Protein AF-A0A316ARF4-F1 (afdb_monomer_lite)

Radius of gyration: 16.45 Å; chains: 1; bounding box: 42×34×46 Å

Secondary structure (DSSP, 8-state):
-HHHHHHHHHHHHHHHHHHHHHHHHHTTT-HHHHHHHHHHHIIIIIIHHHHHH-HHHHHHHHHHHHHHHHHHHHHHHHHHHHT---SGGGGGGHHHHHHHHHHHHHHHHHTT-S-PPPPPS-HHHHHHHHHHHHHHHHHHHHHHGGGG-GGGG--

pLDDT: mean 81.3, std 13.01, range [42.94, 96.62]

Foldseek 3Di:
DVLLVLLLVLLVLLVVCLCPVCPVPNCVVDVLSVLLNVLSCLSLQPLNLCCLPPVLRSLVSLLSSLVSNQVVLVVLVVVVVVVVDPDPSVVSNVSNVSSVVSNVQSVCVNVVNDDDDDRDPDPVSSVCRSVVSVVVVVVCCVVCVVSVPCVVVDD

Sequence (155 aa):
MRIYIVYIFTATLSSWVIAFYLGISAGFASYLPVLALLGTIILFVFAAPMLMYYRRSGLIIGLIGSLSILPYSLMLLKGILEDGVLNWGILLALPTLLTIISICLTGMALLGKATMAIIPSNPIAKLVLAGSPIGLFVLYILIYGRYWDWGMFKI

Structure (mmCIF, N/CA/C/O backbone):
data_AF-A0A316ARF4-F1
#
_entry.id   AF-A0A316ARF4-F1
#
loop_
_atom_site.group_P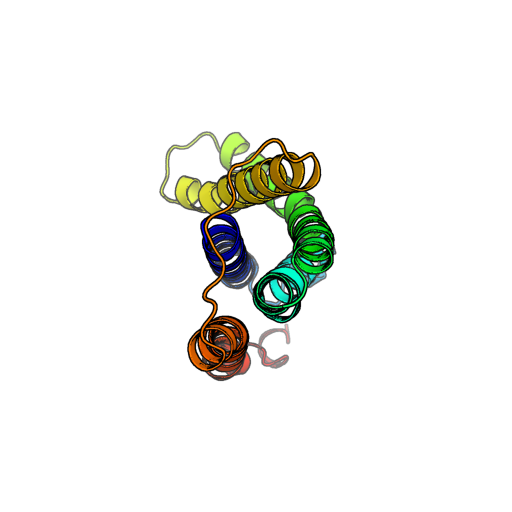DB
_atom_site.id
_atom_site.type_symbol
_atom_site.label_atom_id
_atom_site.label_alt_id
_atom_site.label_comp_id
_atom_site.label_asym_id
_atom_site.label_entity_id
_atom_site.label_seq_id
_atom_site.pdbx_PDB_ins_code
_atom_site.Cartn_x
_atom_site.Cartn_y
_atom_site.Cartn_z
_atom_site.occupancy
_atom_site.B_iso_or_equiv
_atom_site.auth_seq_id
_atom_site.auth_comp_id
_atom_site.auth_asym_id
_atom_site.auth_atom_id
_atom_site.pdbx_PDB_model_num
ATOM 1 N N . MET A 1 1 ? -9.886 7.284 9.162 1.00 74.12 1 MET A N 1
ATOM 2 C CA . MET A 1 1 ? -10.127 7.629 7.739 1.00 74.12 1 MET A CA 1
ATOM 3 C C . MET A 1 1 ? -8.885 8.014 6.949 1.00 74.12 1 MET A C 1
ATOM 5 O O . MET A 1 1 ? -8.622 7.334 5.973 1.00 74.12 1 MET A O 1
ATOM 9 N N . ARG A 1 2 ? -8.085 9.019 7.344 1.00 83.75 2 ARG A N 1
ATOM 10 C CA . ARG A 1 2 ? -6.903 9.440 6.552 1.00 83.75 2 ARG A CA 1
ATOM 11 C C . ARG A 1 2 ? -5.937 8.290 6.207 1.00 83.75 2 ARG A C 1
ATOM 13 O O . ARG A 1 2 ? -5.636 8.096 5.042 1.00 83.75 2 ARG A O 1
ATOM 20 N N . ILE A 1 3 ? -5.541 7.481 7.195 1.00 87.94 3 ILE A N 1
ATOM 21 C CA . ILE A 1 3 ? -4.626 6.336 6.991 1.00 87.94 3 ILE A CA 1
ATOM 22 C C . ILE A 1 3 ? -5.241 5.263 6.083 1.00 87.94 3 ILE A C 1
ATOM 24 O O . ILE A 1 3 ? -4.558 4.742 5.215 1.00 87.94 3 ILE A O 1
ATOM 28 N N . TYR A 1 4 ? -6.538 4.982 6.238 1.00 88.56 4 TYR A N 1
ATOM 29 C CA . TYR A 1 4 ? -7.254 4.043 5.369 1.00 88.56 4 TYR A CA 1
ATOM 30 C C . TYR A 1 4 ? -7.189 4.486 3.903 1.00 88.56 4 TYR A C 1
ATOM 32 O O . TYR A 1 4 ? -6.812 3.701 3.044 1.00 88.56 4 TYR A O 1
ATOM 40 N N . ILE A 1 5 ? -7.490 5.760 3.629 1.00 89.12 5 ILE A N 1
ATOM 41 C CA . ILE A 1 5 ? -7.424 6.319 2.274 1.00 89.12 5 ILE A CA 1
ATOM 42 C C . ILE A 1 5 ? -5.997 6.206 1.737 1.00 89.12 5 ILE A C 1
ATOM 44 O O . ILE A 1 5 ? -5.803 5.723 0.629 1.00 89.12 5 ILE A O 1
ATOM 48 N N . VAL A 1 6 ? -4.997 6.576 2.541 1.00 91.69 6 VAL A N 1
ATOM 49 C CA . VAL A 1 6 ? -3.589 6.461 2.144 1.00 91.69 6 VAL A CA 1
ATOM 50 C C . VAL A 1 6 ? -3.227 5.013 1.804 1.00 91.69 6 VAL A C 1
ATOM 52 O O . VAL A 1 6 ? -2.627 4.799 0.764 1.00 91.69 6 VAL A O 1
ATOM 55 N N . TYR A 1 7 ? -3.655 4.012 2.581 1.00 91.81 7 TYR A N 1
ATOM 56 C CA . TYR A 1 7 ? -3.396 2.601 2.254 1.00 91.81 7 TYR A CA 1
ATOM 57 C C . TYR A 1 7 ? -3.991 2.195 0.910 1.00 91.81 7 TYR A C 1
ATOM 59 O O . TYR A 1 7 ? -3.303 1.562 0.113 1.00 91.81 7 TYR A O 1
ATOM 67 N N . ILE A 1 8 ? -5.236 2.589 0.640 1.00 90.94 8 ILE A N 1
ATOM 68 C CA . ILE A 1 8 ? -5.908 2.293 -0.628 1.00 90.94 8 ILE A CA 1
ATOM 69 C C . ILE A 1 8 ? -5.191 2.966 -1.799 1.00 90.94 8 ILE A C 1
ATOM 71 O O . ILE A 1 8 ? -4.890 2.303 -2.789 1.00 90.94 8 ILE A O 1
ATOM 75 N N . PHE A 1 9 ? -4.860 4.252 -1.684 1.00 91.81 9 PHE A N 1
ATOM 76 C CA . PHE A 1 9 ? -4.161 4.987 -2.740 1.00 91.81 9 PHE A CA 1
ATOM 77 C C . PHE A 1 9 ? -2.746 4.455 -2.983 1.00 91.81 9 PHE A C 1
ATOM 79 O O . PHE A 1 9 ? -2.382 4.230 -4.136 1.00 91.81 9 PHE A O 1
ATOM 86 N N . THR A 1 10 ? -1.974 4.195 -1.924 1.00 92.50 10 THR A N 1
ATOM 87 C CA . THR A 1 10 ? -0.641 3.588 -2.026 1.00 92.50 10 THR A CA 1
ATOM 88 C C . THR A 1 10 ? -0.729 2.226 -2.705 1.00 92.50 10 THR A C 1
ATOM 90 O O . THR A 1 10 ? -0.026 1.991 -3.680 1.00 92.50 10 THR A O 1
ATOM 93 N N . ALA A 1 11 ? -1.635 1.346 -2.268 1.00 90.81 11 ALA A N 1
ATOM 94 C CA . ALA A 1 11 ? -1.777 0.019 -2.862 1.00 90.81 11 ALA A CA 1
ATOM 95 C C . ALA A 1 11 ? -2.216 0.079 -4.337 1.00 90.81 11 ALA A C 1
ATOM 97 O O . ALA A 1 11 ? -1.666 -0.644 -5.168 1.00 90.81 11 ALA A O 1
ATOM 98 N N . THR A 1 12 ? -3.149 0.972 -4.684 1.00 89.69 12 THR A N 1
ATOM 99 C CA . THR A 1 12 ? -3.639 1.154 -6.065 1.00 89.69 12 THR A CA 1
ATOM 100 C C . THR A 1 12 ? -2.527 1.650 -6.982 1.00 89.69 12 THR A C 1
ATOM 102 O O . THR A 1 12 ? -2.284 1.071 -8.034 1.00 89.69 12 THR A O 1
ATOM 105 N N . LEU A 1 13 ? -1.820 2.708 -6.588 1.00 89.06 13 LEU A N 1
ATOM 106 C CA . LEU A 1 13 ? -0.808 3.320 -7.445 1.00 89.06 13 LEU A CA 1
ATOM 107 C C . LEU A 1 13 ? 0.456 2.470 -7.535 1.00 89.06 13 LEU A C 1
ATOM 109 O O . LEU A 1 13 ? 1.010 2.331 -8.621 1.00 89.06 13 LEU A O 1
ATOM 113 N N . SER A 1 14 ? 0.880 1.841 -6.437 1.00 88.94 14 SER A N 1
ATOM 114 C CA . SER A 1 14 ? 1.992 0.892 -6.474 1.00 88.94 14 SER A CA 1
ATOM 115 C C . SER A 1 14 ? 1.654 -0.333 -7.323 1.00 88.94 14 SER A C 1
ATOM 117 O O . SER A 1 14 ? 2.485 -0.738 -8.127 1.00 88.94 14 SER A O 1
ATOM 119 N N . SER A 1 15 ? 0.446 -0.901 -7.215 1.00 86.31 15 SER A N 1
ATOM 120 C CA . SER A 1 15 ? 0.048 -2.033 -8.071 1.00 86.31 15 SER A CA 1
ATOM 121 C C . SER A 1 15 ? -0.042 -1.634 -9.543 1.00 86.31 15 SER A C 1
ATOM 123 O O . SER A 1 15 ? 0.464 -2.365 -10.390 1.00 86.31 15 SER A O 1
ATOM 125 N N . TRP A 1 16 ? -0.588 -0.453 -9.846 1.00 84.06 16 TRP A N 1
ATOM 126 C CA . TRP A 1 16 ? -0.624 0.095 -11.201 1.00 84.06 16 TRP A CA 1
ATOM 127 C C . TRP A 1 16 ? 0.785 0.270 -11.782 1.00 84.06 16 TRP A C 1
ATOM 129 O O . TRP A 1 16 ? 1.055 -0.235 -12.868 1.00 84.06 16 TRP A O 1
ATOM 139 N N . VAL A 1 17 ? 1.712 0.897 -11.047 1.00 82.62 17 VAL A N 1
ATOM 140 C CA . VAL A 1 17 ? 3.097 1.082 -11.516 1.00 82.62 17 VAL A CA 1
ATOM 141 C C . VAL A 1 17 ? 3.820 -0.250 -11.694 1.00 82.62 17 VAL A C 1
ATOM 143 O O . VAL A 1 17 ? 4.495 -0.430 -12.701 1.00 82.62 17 VAL A O 1
ATOM 146 N N . ILE A 1 18 ? 3.670 -1.203 -10.770 1.00 80.38 18 ILE A N 1
ATOM 147 C CA . ILE A 1 18 ? 4.290 -2.531 -10.908 1.00 80.38 18 ILE A CA 1
ATOM 148 C C . ILE A 1 18 ? 3.755 -3.248 -12.156 1.00 80.38 18 ILE A C 1
ATOM 150 O O . ILE A 1 18 ? 4.535 -3.821 -12.911 1.00 80.38 18 ILE A O 1
ATOM 154 N N . ALA A 1 19 ? 2.445 -3.180 -12.405 1.00 74.56 19 ALA A N 1
ATOM 155 C CA . ALA A 1 19 ? 1.816 -3.832 -13.549 1.00 74.56 19 ALA A CA 1
ATOM 156 C C . ALA A 1 19 ? 2.207 -3.198 -14.895 1.00 74.56 19 ALA A C 1
ATOM 158 O O . ALA A 1 19 ? 2.468 -3.921 -15.855 1.00 74.56 19 ALA A O 1
ATOM 159 N N . PHE A 1 20 ? 2.258 -1.863 -14.969 1.00 68.62 20 PHE A N 1
ATOM 160 C CA . PHE A 1 20 ? 2.570 -1.134 -16.202 1.00 68.62 20 PHE A CA 1
ATOM 161 C C . PHE A 1 20 ? 4.067 -1.091 -16.522 1.00 68.62 20 PHE A C 1
ATOM 163 O O . PHE A 1 20 ? 4.432 -1.223 -17.685 1.00 68.62 20 PHE A O 1
ATOM 170 N N . TYR A 1 21 ? 4.932 -0.886 -15.524 1.00 63.81 21 TYR A N 1
ATOM 171 C CA . TYR A 1 21 ? 6.348 -0.595 -15.773 1.00 63.81 21 TYR A CA 1
ATOM 172 C C . TYR A 1 21 ? 7.179 -1.837 -16.097 1.00 63.81 21 TYR A C 1
ATOM 174 O O . TYR A 1 21 ? 8.170 -1.750 -16.813 1.00 63.81 21 TYR A O 1
ATOM 182 N N . LEU A 1 22 ? 6.798 -3.001 -15.573 1.00 58.03 22 LEU A N 1
ATOM 183 C CA . LEU A 1 22 ? 7.601 -4.214 -15.727 1.00 58.03 22 LEU A CA 1
ATOM 184 C C . LEU A 1 22 ? 7.041 -5.170 -16.782 1.00 58.03 22 LEU A C 1
ATOM 186 O O . LEU A 1 22 ? 7.730 -6.103 -17.202 1.00 58.03 22 LEU A O 1
ATOM 190 N N . GLY A 1 23 ? 5.765 -5.022 -17.151 1.00 53.16 23 GLY A N 1
ATOM 191 C CA . GLY A 1 23 ? 4.995 -6.192 -17.550 1.00 53.16 23 GLY A CA 1
ATOM 192 C C . GLY A 1 23 ? 5.123 -7.295 -16.486 1.00 53.16 23 GLY A C 1
ATOM 193 O O . GLY A 1 23 ? 5.883 -7.226 -15.520 1.00 53.16 23 GLY A O 1
ATOM 194 N N . ILE A 1 24 ? 4.391 -8.384 -16.623 1.00 50.31 24 ILE A N 1
ATOM 195 C CA . ILE A 1 24 ? 4.549 -9.484 -15.658 1.00 50.31 24 ILE A CA 1
ATOM 196 C C . ILE A 1 24 ? 5.915 -10.190 -15.834 1.00 50.31 24 ILE A C 1
ATOM 198 O O . ILE A 1 24 ? 6.355 -10.891 -14.929 1.00 50.31 24 ILE A O 1
ATOM 202 N N . SER A 1 25 ? 6.638 -9.937 -16.940 1.00 43.72 25 SER A N 1
ATOM 203 C CA . SER A 1 25 ? 7.904 -10.604 -17.282 1.00 43.72 25 SER A CA 1
ATOM 204 C C . SER A 1 25 ? 9.142 -10.034 -16.579 1.00 43.72 25 SER A C 1
ATOM 206 O O . SER A 1 25 ? 9.973 -10.815 -16.116 1.00 43.72 25 SER A O 1
ATOM 208 N N . ALA A 1 26 ? 9.282 -8.711 -16.413 1.00 44.28 26 ALA A N 1
ATOM 209 C CA . ALA A 1 26 ? 10.482 -8.146 -15.780 1.00 44.28 26 ALA A CA 1
ATOM 210 C C . ALA A 1 26 ? 10.485 -8.310 -14.246 1.00 44.28 26 ALA A C 1
ATOM 212 O O . ALA A 1 26 ? 11.539 -8.243 -13.611 1.00 44.28 26 ALA A O 1
ATOM 213 N N . GLY A 1 27 ? 9.326 -8.618 -13.651 1.00 46.94 27 GLY A N 1
ATOM 214 C CA . GLY A 1 27 ? 9.198 -9.014 -12.245 1.00 46.94 27 GLY A CA 1
ATOM 215 C C . GLY A 1 27 ? 9.869 -10.350 -11.896 1.00 46.94 27 GLY A C 1
ATOM 216 O O . GLY A 1 27 ? 10.080 -10.615 -10.719 1.00 46.94 27 GLY A O 1
ATOM 217 N N . PHE A 1 28 ? 10.251 -11.171 -12.881 1.00 48.97 28 PHE A N 1
ATOM 218 C CA . PHE A 1 28 ? 11.005 -12.412 -12.648 1.00 48.97 28 PHE A CA 1
ATOM 219 C C . PHE A 1 28 ? 12.530 -12.231 -12.721 1.00 48.97 28 PHE A C 1
ATOM 221 O O . PHE A 1 28 ? 13.264 -13.123 -12.303 1.00 48.97 28 PHE A O 1
ATOM 228 N N . ALA A 1 29 ? 13.023 -11.079 -13.194 1.00 55.25 29 ALA A N 1
ATOM 229 C CA . ALA A 1 29 ? 14.457 -10.768 -13.221 1.00 55.25 29 ALA A CA 1
ATOM 230 C C . ALA A 1 29 ? 14.974 -10.195 -11.884 1.00 55.25 29 ALA A C 1
ATOM 232 O O . ALA A 1 29 ? 16.173 -10.210 -11.615 1.00 55.25 29 ALA A O 1
ATOM 233 N N . SER A 1 30 ? 14.075 -9.694 -11.030 1.00 67.75 30 SER A N 1
ATOM 234 C CA . SER A 1 30 ? 14.385 -9.150 -9.706 1.00 67.75 30 SER A CA 1
ATOM 235 C C . SER A 1 30 ? 13.257 -9.477 -8.735 1.00 67.75 30 SER A C 1
ATOM 237 O O . SER A 1 30 ? 12.092 -9.346 -9.080 1.00 67.75 30 SER A O 1
ATOM 239 N N . TYR A 1 31 ? 13.576 -9.858 -7.497 1.00 79.00 31 TYR A N 1
ATOM 240 C CA . TYR A 1 31 ? 12.571 -10.186 -6.475 1.00 79.00 31 TYR A CA 1
ATOM 241 C C . TYR A 1 31 ? 11.850 -8.953 -5.898 1.00 79.00 31 TYR A C 1
ATOM 243 O O . TYR A 1 31 ? 10.832 -9.088 -5.218 1.00 79.00 31 TYR A O 1
ATOM 251 N N . LEU A 1 32 ? 12.362 -7.741 -6.148 1.00 83.69 32 LEU A N 1
ATOM 252 C CA . LEU A 1 32 ? 11.844 -6.506 -5.547 1.00 83.69 32 LEU A CA 1
ATOM 253 C C . LEU A 1 32 ? 10.406 -6.156 -5.972 1.00 83.69 32 LEU A C 1
ATOM 255 O O . LEU A 1 32 ? 9.610 -5.822 -5.094 1.00 83.69 32 LEU A O 1
ATOM 259 N N . PRO A 1 33 ? 10.015 -6.253 -7.255 1.00 82.00 33 PRO A N 1
ATOM 260 C CA . PRO A 1 33 ? 8.640 -5.989 -7.666 1.00 82.00 33 PRO A CA 1
ATOM 261 C C . PRO A 1 33 ? 7.654 -7.032 -7.139 1.00 82.00 33 PRO A C 1
ATOM 263 O O . PRO A 1 33 ? 6.528 -6.683 -6.795 1.00 82.00 33 PRO A O 1
ATOM 266 N N . VAL A 1 34 ? 8.081 -8.295 -7.019 1.00 82.38 34 VAL A N 1
ATOM 267 C CA . VAL A 1 34 ? 7.273 -9.367 -6.415 1.00 82.38 34 VAL A CA 1
ATOM 268 C C . VAL A 1 34 ? 7.005 -9.057 -4.944 1.00 82.38 34 VAL A C 1
ATOM 270 O O . VAL A 1 34 ? 5.860 -9.114 -4.499 1.00 82.38 34 VAL A O 1
ATOM 273 N N . LEU A 1 35 ? 8.038 -8.657 -4.196 1.00 87.62 35 LEU A N 1
ATOM 274 C CA . LEU A 1 35 ? 7.894 -8.239 -2.801 1.00 87.62 35 LEU A CA 1
ATOM 275 C C . LEU A 1 35 ? 6.971 -7.020 -2.662 1.00 87.62 35 LEU A C 1
ATOM 277 O O . LEU A 1 35 ? 6.117 -6.984 -1.776 1.00 87.62 35 LEU A O 1
ATOM 281 N N . ALA A 1 36 ? 7.099 -6.042 -3.559 1.00 89.44 36 ALA A N 1
ATOM 282 C CA . ALA A 1 36 ? 6.236 -4.870 -3.562 1.00 89.44 36 ALA A CA 1
ATOM 283 C C . ALA A 1 36 ? 4.780 -5.228 -3.892 1.00 89.44 36 ALA A C 1
ATOM 285 O O . ALA A 1 36 ? 3.868 -4.699 -3.260 1.00 89.44 36 ALA A O 1
ATOM 286 N N . LEU A 1 37 ? 4.546 -6.169 -4.809 1.00 87.81 37 LEU A N 1
ATOM 287 C CA . LEU A 1 37 ? 3.213 -6.672 -5.136 1.00 87.81 37 LEU A CA 1
ATOM 288 C C . LEU A 1 37 ? 2.591 -7.445 -3.964 1.00 87.81 37 LEU A C 1
ATOM 290 O O . LEU A 1 37 ? 1.418 -7.260 -3.653 1.00 87.81 37 LEU A O 1
ATOM 294 N N . LEU A 1 38 ? 3.378 -8.239 -3.235 1.00 89.62 38 LEU A N 1
ATOM 295 C CA . LEU A 1 38 ? 2.926 -8.818 -1.967 1.00 89.62 38 LEU A CA 1
ATOM 296 C C . LEU A 1 38 ? 2.566 -7.722 -0.956 1.00 89.62 38 LEU A C 1
ATOM 298 O O . LEU A 1 38 ? 1.529 -7.802 -0.301 1.00 89.62 38 LEU A O 1
ATOM 302 N N . GLY A 1 39 ? 3.369 -6.661 -0.871 1.00 92.25 39 GLY A N 1
ATOM 303 C CA . GLY A 1 39 ? 3.086 -5.503 -0.027 1.00 92.25 39 GLY A CA 1
ATOM 304 C C . GLY A 1 39 ? 1.771 -4.795 -0.374 1.00 92.25 39 GLY A C 1
ATOM 305 O O . GLY A 1 39 ? 1.009 -4.445 0.532 1.00 92.25 39 GLY A O 1
ATOM 306 N N . THR A 1 40 ? 1.448 -4.631 -1.662 1.00 91.81 40 THR A N 1
ATOM 307 C CA . THR A 1 40 ? 0.172 -4.028 -2.090 1.00 91.81 40 THR A CA 1
ATOM 308 C C . THR A 1 40 ? -1.018 -4.932 -1.783 1.00 91.81 40 THR A C 1
ATOM 310 O O . THR A 1 40 ? -2.043 -4.431 -1.317 1.00 91.81 40 THR A O 1
ATOM 313 N N . ILE A 1 41 ? -0.875 -6.254 -1.935 1.00 90.56 41 ILE A N 1
ATOM 314 C CA . ILE A 1 41 ? -1.888 -7.235 -1.511 1.00 90.56 41 ILE A CA 1
ATOM 315 C C . ILE A 1 41 ? -2.111 -7.152 0.002 1.00 90.56 41 ILE A C 1
ATOM 317 O O . ILE A 1 41 ? -3.256 -7.102 0.451 1.00 90.56 41 ILE A O 1
ATOM 321 N N . ILE A 1 42 ? -1.036 -7.076 0.796 1.00 93.81 42 ILE A N 1
ATOM 322 C CA . ILE A 1 42 ? -1.121 -6.921 2.254 1.00 93.81 42 ILE A CA 1
ATOM 323 C C . ILE A 1 42 ? -1.912 -5.663 2.621 1.00 93.81 42 ILE A C 1
ATOM 325 O O . ILE A 1 42 ? -2.797 -5.724 3.477 1.00 93.81 42 ILE A O 1
ATOM 329 N N . LEU A 1 43 ? -1.642 -4.536 1.956 1.00 92.31 43 LEU A N 1
ATOM 330 C CA . LEU A 1 43 ? -2.364 -3.288 2.194 1.00 92.31 43 LEU A CA 1
ATOM 331 C C . LEU A 1 43 ? -3.851 -3.379 1.827 1.00 92.31 43 LEU A C 1
ATOM 333 O O . LEU A 1 43 ? -4.697 -2.959 2.622 1.00 92.31 43 LEU A O 1
ATOM 337 N N . PHE A 1 44 ? -4.173 -3.933 0.655 1.00 87.69 44 PHE A N 1
ATOM 338 C CA . PHE A 1 44 ? -5.542 -3.992 0.143 1.00 87.69 44 PHE A CA 1
ATOM 339 C C . PHE A 1 44 ? -6.413 -5.029 0.849 1.00 87.69 44 PHE A C 1
ATOM 341 O O . PHE A 1 44 ? -7.524 -4.716 1.265 1.00 87.69 44 PHE A O 1
ATOM 348 N N . VAL A 1 45 ? -5.926 -6.261 0.968 1.00 89.25 45 VAL A N 1
ATOM 349 C CA . VAL A 1 45 ? -6.740 -7.407 1.395 1.00 89.25 45 VAL A CA 1
ATOM 350 C C . VAL A 1 45 ? -6.779 -7.530 2.914 1.00 89.25 45 VAL A C 1
ATOM 352 O O . VAL A 1 45 ? -7.793 -7.943 3.470 1.00 89.25 45 VAL A O 1
ATOM 355 N N . PHE A 1 46 ? -5.702 -7.143 3.601 1.00 92.00 46 PHE A N 1
ATOM 356 C CA . PHE A 1 46 ? -5.575 -7.373 5.039 1.00 92.00 46 PHE A CA 1
ATOM 357 C C . PHE A 1 46 ? -5.565 -6.072 5.839 1.00 92.00 46 PHE A C 1
ATOM 359 O O . PHE A 1 46 ? -6.420 -5.883 6.704 1.00 92.00 46 PHE A O 1
ATOM 366 N N . ALA A 1 47 ? -4.648 -5.145 5.554 1.00 92.38 47 ALA A N 1
ATOM 367 C CA . ALA A 1 47 ? -4.464 -3.955 6.381 1.00 92.38 47 ALA A CA 1
ATOM 368 C C . ALA A 1 47 ? -5.692 -3.036 6.366 1.00 92.38 47 ALA A C 1
ATOM 370 O O . ALA A 1 47 ? -6.188 -2.671 7.432 1.00 92.38 47 ALA A O 1
ATOM 371 N N . ALA A 1 48 ? -6.201 -2.673 5.182 1.00 90.38 48 ALA A N 1
ATOM 372 C CA . ALA A 1 48 ? -7.330 -1.753 5.059 1.00 90.38 48 ALA A CA 1
ATOM 373 C C . ALA A 1 48 ? -8.634 -2.305 5.681 1.00 90.38 48 ALA A C 1
ATOM 375 O O . ALA A 1 48 ? -9.248 -1.574 6.468 1.00 90.38 48 ALA A O 1
ATOM 376 N N . PRO A 1 49 ? -9.030 -3.575 5.449 1.00 88.44 49 PRO A N 1
ATOM 377 C CA . PRO A 1 49 ? -10.174 -4.177 6.134 1.00 88.44 49 PRO A CA 1
ATOM 378 C C . PRO A 1 49 ? -9.957 -4.300 7.643 1.00 88.44 49 PRO A C 1
ATOM 380 O O . PRO A 1 49 ? -10.818 -3.910 8.433 1.00 88.44 49 PRO A O 1
ATOM 383 N N . MET A 1 50 ? -8.783 -4.772 8.076 1.00 90.50 50 MET A N 1
ATOM 384 C CA . MET A 1 50 ? -8.503 -4.973 9.498 1.00 90.50 50 MET A CA 1
ATOM 385 C C . MET A 1 50 ? -8.443 -3.653 10.269 1.00 90.50 50 MET A C 1
ATOM 387 O O . MET A 1 50 ? -8.824 -3.619 11.437 1.00 90.50 50 MET A O 1
ATOM 391 N N . LEU A 1 51 ? -8.077 -2.542 9.622 1.00 90.31 51 LEU A N 1
ATOM 392 C CA . LEU A 1 51 ? -8.129 -1.204 10.215 1.00 90.31 51 LEU A CA 1
ATOM 393 C C . LEU A 1 51 ? -9.550 -0.806 10.673 1.00 90.31 51 LEU A C 1
ATOM 395 O O . LEU A 1 51 ? -9.676 -0.004 11.599 1.00 90.31 51 LEU A O 1
ATOM 399 N N . MET A 1 52 ? -10.610 -1.349 10.054 1.00 87.75 52 MET A N 1
ATOM 400 C CA . MET A 1 52 ? -12.012 -1.054 10.407 1.00 87.75 52 MET A CA 1
ATOM 401 C C . MET A 1 52 ? -12.485 -1.774 11.680 1.00 87.75 52 MET A C 1
ATOM 403 O O . MET A 1 52 ? -13.374 -1.274 12.380 1.00 87.75 52 MET A O 1
ATOM 407 N N . TYR A 1 53 ? -11.891 -2.930 11.991 1.00 86.44 53 TYR A N 1
ATOM 408 C CA . TYR A 1 53 ? -12.285 -3.784 13.119 1.00 86.44 53 TYR A CA 1
ATOM 409 C C . TYR A 1 53 ? -11.249 -3.766 14.249 1.00 86.44 53 TYR A C 1
ATOM 411 O O . TYR A 1 53 ? -11.588 -3.482 15.395 1.00 86.44 53 TYR A O 1
ATOM 419 N N . TYR A 1 54 ? -9.975 -3.992 13.921 1.00 89.19 54 TYR A N 1
ATOM 420 C CA . TYR A 1 54 ? -8.859 -4.114 14.858 1.00 89.19 54 TYR A CA 1
ATOM 421 C C . TYR A 1 54 ? -7.756 -3.109 14.522 1.00 89.19 54 TYR A C 1
ATOM 423 O O . TYR A 1 54 ? -6.752 -3.427 13.888 1.00 89.19 54 TYR A O 1
ATOM 431 N N . ARG A 1 55 ? -7.930 -1.871 14.995 1.00 85.88 55 ARG A N 1
ATOM 432 C CA . ARG A 1 55 ? -7.074 -0.720 14.659 1.00 85.88 55 ARG A CA 1
ATOM 433 C C . ARG A 1 55 ? -5.572 -0.985 14.803 1.00 85.88 55 ARG A C 1
ATOM 435 O O . ARG A 1 55 ? -4.827 -0.703 13.873 1.00 85.88 55 ARG A O 1
ATOM 442 N N . ARG A 1 56 ? -5.115 -1.491 15.956 1.00 89.75 56 ARG A N 1
ATO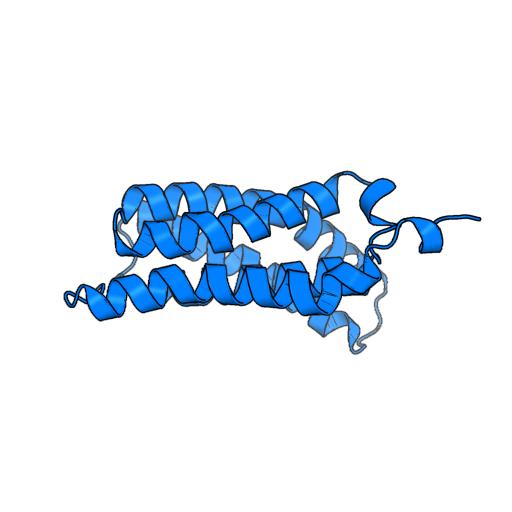M 443 C CA . ARG A 1 56 ? -3.676 -1.724 16.197 1.00 89.75 56 ARG A CA 1
ATOM 444 C C . ARG A 1 56 ? -3.116 -2.774 15.242 1.00 89.75 56 ARG A C 1
ATOM 446 O O . ARG A 1 56 ? -2.098 -2.523 14.610 1.00 89.75 56 ARG A O 1
ATOM 453 N N . SER A 1 57 ? -3.813 -3.895 15.089 1.00 91.75 57 SER A N 1
ATOM 454 C CA . SER A 1 57 ? -3.411 -4.964 14.175 1.00 91.75 57 SER A CA 1
ATOM 455 C C . SER A 1 57 ? -3.388 -4.484 12.724 1.00 91.75 57 SER A C 1
ATOM 457 O O . SER A 1 57 ? -2.406 -4.710 12.028 1.00 91.75 57 SER A O 1
ATOM 459 N N . GLY A 1 58 ? -4.406 -3.729 12.293 1.00 91.62 58 GLY A N 1
ATOM 460 C CA . GLY A 1 58 ? -4.457 -3.140 10.954 1.00 91.62 58 GLY A CA 1
ATOM 461 C C . GLY A 1 58 ? -3.308 -2.166 10.674 1.00 91.62 58 GLY A C 1
ATOM 462 O O . GLY A 1 58 ? -2.762 -2.179 9.578 1.00 91.62 58 GLY A O 1
ATOM 463 N N . LEU A 1 59 ? -2.889 -1.368 11.664 1.00 93.38 59 LEU A N 1
ATOM 464 C CA . LEU A 1 59 ? -1.724 -0.481 11.534 1.00 93.38 59 LEU A CA 1
ATOM 465 C C . LEU A 1 59 ? -0.404 -1.260 11.460 1.00 93.38 59 LEU A C 1
ATOM 467 O O . LEU A 1 59 ? 0.457 -0.907 10.665 1.00 93.38 59 LEU A O 1
ATOM 471 N N . ILE A 1 60 ? -0.238 -2.317 12.261 1.00 95.31 60 ILE A N 1
ATOM 472 C CA . ILE A 1 60 ? 0.971 -3.158 12.228 1.00 95.31 60 ILE A CA 1
ATOM 473 C C . ILE A 1 60 ? 1.092 -3.852 10.868 1.00 95.31 60 ILE A C 1
ATOM 475 O O . ILE A 1 60 ? 2.133 -3.770 10.222 1.00 95.31 60 ILE A O 1
ATOM 479 N N . ILE A 1 61 ? 0.011 -4.475 10.397 1.00 95.94 61 ILE A N 1
ATOM 480 C CA . ILE A 1 61 ? -0.029 -5.131 9.083 1.00 95.94 61 ILE A CA 1
ATOM 481 C C . ILE A 1 61 ? 0.164 -4.101 7.967 1.00 95.94 61 ILE A C 1
ATOM 483 O O . ILE A 1 61 ? 0.899 -4.348 7.015 1.00 95.94 61 ILE A O 1
ATOM 487 N N . GLY A 1 62 ? -0.437 -2.918 8.106 1.00 95.00 62 GLY A N 1
ATOM 488 C CA . GLY A 1 62 ? -0.262 -1.815 7.167 1.00 95.00 62 GLY A CA 1
ATOM 489 C C . GLY A 1 62 ? 1.178 -1.317 7.077 1.00 95.00 62 GLY A C 1
ATOM 490 O O . GLY A 1 62 ? 1.670 -1.023 5.986 1.00 95.00 62 GLY A O 1
ATOM 491 N N . LEU A 1 63 ? 1.886 -1.282 8.207 1.00 96.31 63 LEU A N 1
ATOM 492 C CA . LEU A 1 63 ? 3.306 -0.958 8.246 1.00 96.31 63 LEU A CA 1
ATOM 493 C C . LEU A 1 63 ? 4.137 -2.029 7.533 1.00 96.31 63 LEU A C 1
ATOM 495 O O . LEU A 1 63 ? 4.974 -1.676 6.710 1.00 96.31 63 LEU A O 1
ATOM 499 N N . ILE A 1 64 ? 3.871 -3.315 7.789 1.00 96.62 64 ILE A N 1
ATOM 500 C CA . ILE A 1 64 ? 4.547 -4.438 7.117 1.00 96.62 64 ILE A CA 1
ATOM 501 C C . ILE A 1 64 ? 4.339 -4.362 5.598 1.00 96.62 64 ILE A C 1
ATOM 503 O O . ILE A 1 64 ? 5.305 -4.439 4.836 1.00 96.62 64 ILE A O 1
ATOM 507 N N . GLY A 1 65 ? 3.099 -4.147 5.150 1.00 95.62 65 GLY A N 1
ATOM 508 C CA . GLY A 1 65 ? 2.782 -3.987 3.730 1.00 95.62 65 GLY A CA 1
ATOM 509 C C . GLY A 1 65 ? 3.506 -2.792 3.106 1.00 95.62 65 GLY A C 1
ATOM 510 O O . GLY A 1 65 ? 4.158 -2.934 2.076 1.00 95.62 65 GLY A O 1
ATOM 511 N N . SER A 1 66 ? 3.481 -1.631 3.770 1.00 95.62 66 SER A N 1
ATOM 512 C CA . SER A 1 66 ? 4.151 -0.419 3.272 1.00 95.62 66 SER A CA 1
ATOM 513 C C . SER A 1 66 ? 5.679 -0.564 3.229 1.00 95.62 66 SER A C 1
ATOM 515 O O . SER A 1 66 ? 6.311 -0.124 2.272 1.00 95.62 66 SER A O 1
ATOM 517 N N . LEU A 1 67 ? 6.283 -1.211 4.232 1.00 96.19 67 LEU A N 1
ATOM 518 C CA . LEU A 1 67 ? 7.721 -1.496 4.258 1.00 96.19 67 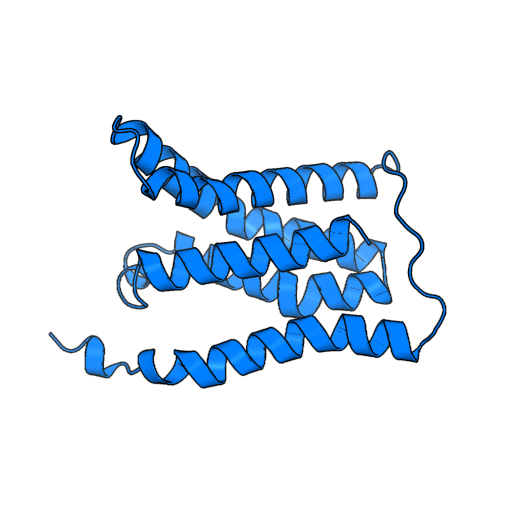LEU A CA 1
ATOM 519 C C . LEU A 1 67 ? 8.135 -2.493 3.174 1.00 96.19 67 LEU A C 1
ATOM 521 O O . LEU A 1 67 ? 9.227 -2.367 2.638 1.00 96.19 67 LEU A O 1
ATOM 525 N N . SER A 1 68 ? 7.265 -3.437 2.809 1.00 94.19 68 SER A N 1
ATOM 526 C CA . SER A 1 68 ? 7.529 -4.383 1.715 1.00 94.19 68 SER A CA 1
ATOM 527 C C . SER A 1 68 ? 7.542 -3.694 0.342 1.00 94.19 68 SER A C 1
ATOM 529 O O . SER A 1 68 ? 8.277 -4.104 -0.551 1.00 94.19 68 SER A O 1
ATOM 531 N N . ILE A 1 69 ? 6.774 -2.609 0.179 1.00 93.31 69 ILE A N 1
ATOM 532 C CA . ILE A 1 69 ? 6.745 -1.790 -1.047 1.00 93.31 69 ILE A CA 1
ATOM 533 C C . ILE A 1 69 ? 7.979 -0.877 -1.148 1.00 93.31 69 ILE A C 1
ATOM 535 O O . ILE A 1 69 ? 8.463 -0.596 -2.246 1.00 93.31 69 ILE A O 1
ATOM 539 N N . LEU A 1 70 ? 8.502 -0.410 -0.011 1.00 93.62 70 LEU A N 1
ATOM 540 C CA . LEU A 1 70 ? 9.513 0.647 0.048 1.00 93.62 70 LEU A CA 1
ATOM 541 C C . LEU A 1 70 ? 10.793 0.371 -0.775 1.00 93.62 70 LEU A C 1
ATOM 543 O O . LEU A 1 70 ? 11.189 1.277 -1.509 1.00 93.62 70 LEU A O 1
ATOM 547 N N . PRO A 1 71 ? 11.437 -0.817 -0.722 1.00 91.00 71 PRO A N 1
ATOM 548 C CA . PRO A 1 71 ? 12.666 -1.078 -1.475 1.00 91.00 71 PRO A CA 1
ATOM 549 C C . PRO A 1 71 ? 12.501 -0.872 -2.983 1.00 91.00 71 PRO A C 1
ATOM 551 O O . PRO A 1 71 ? 13.336 -0.230 -3.618 1.00 91.00 71 PRO A O 1
ATOM 554 N N . TYR A 1 72 ? 11.394 -1.367 -3.544 1.00 88.62 72 TYR A N 1
ATOM 555 C CA . TYR A 1 72 ? 11.070 -1.194 -4.957 1.00 88.62 72 TYR A CA 1
ATOM 556 C C . TYR A 1 72 ? 10.834 0.280 -5.297 1.00 88.62 72 TYR A C 1
ATOM 558 O O . TYR A 1 72 ? 11.426 0.806 -6.237 1.00 88.62 72 TYR A O 1
ATOM 566 N N . SER A 1 73 ? 10.031 0.972 -4.486 1.00 88.44 73 SER A N 1
ATOM 567 C CA . SER A 1 73 ? 9.729 2.392 -4.675 1.00 88.44 73 SER A CA 1
ATOM 568 C C . SER A 1 73 ? 10.977 3.286 -4.635 1.00 88.44 73 SER A C 1
ATOM 570 O O . SER A 1 73 ? 11.070 4.252 -5.394 1.00 88.44 73 SER A O 1
ATOM 572 N N . LEU A 1 74 ? 11.954 2.979 -3.775 1.00 89.06 74 LEU A N 1
ATOM 573 C CA . LEU A 1 74 ? 13.222 3.715 -3.707 1.00 89.06 74 LEU A CA 1
ATOM 574 C C . LEU A 1 74 ? 14.113 3.452 -4.924 1.00 89.06 74 LEU A C 1
ATOM 576 O O . LEU A 1 74 ? 14.704 4.390 -5.454 1.00 89.06 74 LEU A O 1
ATOM 580 N N . MET A 1 75 ? 14.192 2.201 -5.385 1.00 86.62 75 MET A N 1
ATOM 581 C CA . MET A 1 75 ? 14.951 1.852 -6.589 1.00 86.62 75 MET A CA 1
ATOM 582 C C . MET A 1 75 ? 14.374 2.537 -7.832 1.00 86.62 75 MET A C 1
ATOM 584 O O . MET A 1 75 ? 15.122 3.096 -8.630 1.00 86.62 75 MET A O 1
ATOM 588 N N . LEU A 1 76 ? 13.046 2.550 -7.957 1.00 83.56 76 LEU A N 1
ATOM 589 C CA . LEU A 1 76 ? 12.347 3.223 -9.047 1.00 83.56 76 LEU A CA 1
ATOM 590 C C . LEU A 1 76 ? 12.569 4.742 -9.010 1.00 83.56 76 LEU A C 1
ATOM 592 O O . LEU A 1 76 ? 12.875 5.342 -10.036 1.00 83.56 76 LEU A O 1
ATOM 596 N N . LEU A 1 77 ? 12.501 5.359 -7.824 1.00 86.44 77 LEU A N 1
ATOM 597 C CA . LEU A 1 77 ? 12.807 6.783 -7.659 1.00 86.44 77 LEU A CA 1
ATOM 598 C C . LEU A 1 77 ? 14.254 7.107 -8.050 1.00 86.44 77 LEU A C 1
ATOM 600 O O . LEU A 1 77 ? 14.492 8.112 -8.711 1.00 86.44 77 LEU A O 1
ATOM 604 N N . LYS A 1 78 ? 15.211 6.260 -7.657 1.00 86.06 78 LYS A N 1
ATOM 605 C CA . LYS A 1 78 ? 16.620 6.429 -8.019 1.00 86.06 78 LYS A CA 1
ATOM 606 C C . LYS A 1 78 ? 16.809 6.422 -9.539 1.00 86.06 78 LYS A C 1
ATOM 608 O O . LYS A 1 78 ? 17.451 7.333 -10.045 1.00 86.06 78 LYS A O 1
ATOM 613 N N . GLY A 1 79 ? 16.207 5.462 -10.245 1.00 81.12 79 GLY A N 1
ATOM 614 C CA . GLY A 1 79 ? 16.287 5.393 -11.709 1.00 81.12 79 GLY A CA 1
ATOM 615 C C . GLY A 1 79 ? 15.760 6.660 -12.391 1.00 81.12 79 GLY A C 1
ATOM 616 O O . GLY A 1 79 ? 16.436 7.228 -13.238 1.00 81.12 79 GLY A O 1
ATOM 617 N N . ILE A 1 80 ? 14.611 7.175 -11.939 1.00 80.25 80 ILE A N 1
ATOM 618 C CA . ILE A 1 80 ? 14.023 8.415 -12.484 1.00 80.25 80 ILE A CA 1
ATOM 619 C C . ILE A 1 80 ? 14.937 9.629 -12.260 1.00 80.25 80 ILE A C 1
ATOM 621 O O . ILE A 1 80 ? 15.021 10.509 -13.113 1.00 80.25 80 ILE A O 1
ATOM 625 N N . LEU A 1 81 ? 15.600 9.711 -11.102 1.00 84.25 81 LEU A N 1
ATOM 626 C CA . LEU A 1 81 ? 16.500 10.823 -10.785 1.00 84.25 81 LEU A CA 1
ATOM 627 C C . LEU A 1 81 ? 17.814 10.756 -11.575 1.00 84.25 81 LEU A C 1
ATOM 629 O O . LEU A 1 81 ? 18.354 11.804 -11.923 1.00 84.25 81 LEU A O 1
ATOM 633 N N . GLU A 1 82 ? 18.317 9.553 -11.860 1.00 84.38 82 GLU A N 1
ATOM 634 C CA . GLU A 1 82 ? 19.525 9.342 -12.670 1.00 84.38 82 GLU A CA 1
ATOM 635 C C . GLU A 1 82 ? 19.307 9.698 -14.145 1.00 84.38 82 GLU A C 1
ATOM 637 O O . GLU A 1 82 ? 20.222 10.225 -14.776 1.00 84.38 82 GLU A O 1
ATOM 642 N N . ASP A 1 83 ? 18.091 9.510 -14.667 1.00 75.94 83 ASP A N 1
ATOM 643 C CA . ASP A 1 83 ? 17.744 9.901 -16.038 1.00 75.94 83 ASP A CA 1
ATOM 644 C C . ASP A 1 83 ? 17.832 11.422 -16.262 1.00 75.94 83 ASP A C 1
ATOM 646 O O . ASP A 1 83 ? 17.981 11.866 -17.398 1.00 75.94 83 ASP A O 1
ATOM 650 N N . GLY A 1 84 ? 17.755 12.244 -15.205 1.00 68.00 84 GLY A N 1
ATOM 651 C CA . GLY A 1 84 ? 18.057 13.684 -15.244 1.00 68.00 84 GLY A CA 1
ATOM 652 C C . GLY A 1 84 ? 17.142 14.551 -16.125 1.00 68.00 84 GLY A C 1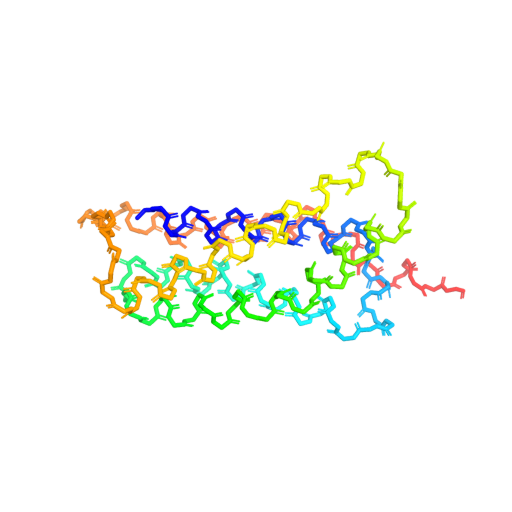
ATOM 653 O O . GLY A 1 84 ? 17.331 15.767 -16.199 1.00 68.00 84 GLY A O 1
ATOM 654 N N . VAL A 1 85 ? 16.137 13.962 -16.778 1.00 73.19 85 VAL A N 1
ATOM 655 C CA . VAL A 1 85 ? 15.197 14.641 -17.677 1.00 73.19 85 VAL A CA 1
ATOM 656 C C . VAL A 1 85 ? 13.841 14.791 -16.991 1.00 73.19 85 VAL A C 1
ATOM 658 O O . VAL A 1 85 ? 13.198 13.811 -16.621 1.00 73.19 85 VAL A O 1
ATOM 661 N N . LEU A 1 86 ? 13.364 16.033 -16.873 1.00 66.69 86 LEU A N 1
ATOM 662 C CA . LEU A 1 86 ? 11.994 16.335 -16.451 1.00 66.69 86 LEU A CA 1
ATOM 663 C C . LEU A 1 86 ? 11.002 15.845 -17.517 1.00 66.69 86 LEU A C 1
ATOM 665 O O . LEU A 1 86 ? 10.707 16.545 -18.482 1.00 66.69 86 LEU A O 1
ATOM 669 N N . ASN A 1 87 ? 10.497 14.625 -17.344 1.00 72.69 87 ASN A N 1
ATOM 670 C CA . ASN A 1 87 ? 9.492 14.012 -18.206 1.00 72.69 87 ASN A CA 1
ATOM 671 C C . ASN A 1 87 ? 8.283 13.519 -17.388 1.00 72.69 87 ASN A C 1
ATOM 673 O O . ASN A 1 87 ? 8.253 13.581 -16.156 1.00 72.69 87 ASN A O 1
ATOM 677 N N . TRP A 1 88 ? 7.271 12.995 -18.084 1.00 71.06 88 TRP A N 1
ATOM 678 C CA . TRP A 1 88 ? 6.082 12.400 -17.462 1.00 71.06 88 TRP A CA 1
ATOM 679 C C . TRP A 1 88 ? 6.396 11.216 -16.526 1.00 71.06 88 TRP A C 1
ATOM 681 O O . TRP A 1 88 ? 5.567 10.876 -15.683 1.00 71.06 88 TRP A O 1
ATOM 691 N N . GLY A 1 89 ? 7.596 10.632 -16.608 1.00 67.12 89 GLY A N 1
ATOM 692 C CA . GLY A 1 89 ? 8.101 9.599 -15.703 1.00 67.12 89 GLY A CA 1
ATOM 693 C C . GLY A 1 89 ? 8.235 10.061 -14.251 1.00 67.12 89 GLY A C 1
ATOM 694 O O . GLY A 1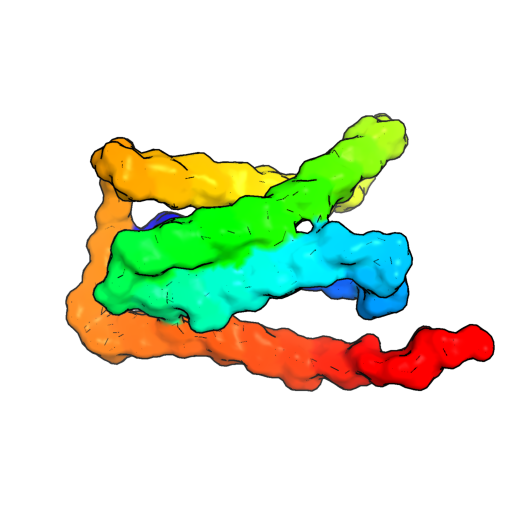 89 ? 8.138 9.237 -13.349 1.00 67.12 89 GLY A O 1
ATOM 695 N N . ILE A 1 90 ? 8.309 11.369 -13.979 1.00 74.62 90 ILE A N 1
ATOM 696 C CA . ILE A 1 90 ? 8.248 11.907 -12.607 1.00 74.62 90 ILE A CA 1
ATOM 697 C C . ILE A 1 90 ? 6.937 11.539 -11.900 1.00 74.62 90 ILE A C 1
ATOM 699 O O . ILE A 1 90 ? 6.925 11.371 -10.681 1.00 74.62 90 ILE A O 1
ATOM 703 N N . LEU A 1 91 ? 5.837 11.325 -12.633 1.00 76.50 91 LEU A N 1
ATOM 704 C CA . LEU A 1 91 ? 4.587 10.841 -12.035 1.00 76.50 91 LEU A CA 1
ATOM 705 C C . LEU A 1 91 ? 4.733 9.445 -11.409 1.00 76.50 91 LEU A C 1
ATOM 707 O O . LEU A 1 91 ? 3.983 9.099 -10.497 1.00 76.50 91 LEU A O 1
ATOM 711 N N . LEU A 1 92 ? 5.731 8.665 -11.828 1.00 76.62 92 LEU A N 1
ATOM 712 C CA . LEU A 1 92 ? 6.047 7.362 -11.245 1.00 76.62 92 LEU A CA 1
ATOM 713 C C . LEU A 1 92 ? 6.764 7.478 -9.888 1.00 76.62 92 LEU A C 1
ATOM 715 O O . LEU A 1 92 ? 6.824 6.497 -9.153 1.00 76.62 92 LEU A O 1
ATOM 719 N N . ALA A 1 93 ? 7.224 8.671 -9.493 1.00 82.12 93 ALA A N 1
ATOM 720 C CA . ALA A 1 93 ? 7.706 8.939 -8.134 1.00 82.12 93 ALA A CA 1
ATOM 721 C C . ALA A 1 93 ? 6.561 9.062 -7.108 1.00 82.12 93 ALA A C 1
ATOM 723 O O . ALA A 1 93 ? 6.781 8.986 -5.895 1.00 82.12 93 ALA A O 1
ATOM 724 N N . LEU A 1 94 ? 5.322 9.251 -7.573 1.00 87.31 94 LEU A N 1
ATOM 725 C CA . LEU A 1 94 ? 4.154 9.472 -6.723 1.00 87.31 94 LEU A CA 1
ATOM 726 C C . LEU A 1 94 ? 3.809 8.261 -5.823 1.00 87.31 94 LEU A C 1
ATOM 728 O O . LEU A 1 94 ? 3.587 8.474 -4.628 1.00 87.31 94 LEU A O 1
ATOM 732 N N . PRO A 1 95 ? 3.848 6.996 -6.299 1.00 87.00 95 PRO A N 1
ATOM 733 C CA . PRO A 1 95 ? 3.789 5.819 -5.429 1.00 87.00 95 PRO A CA 1
ATOM 734 C C . PRO A 1 95 ? 4.860 5.808 -4.332 1.00 87.00 95 PRO A C 1
ATOM 736 O O . PRO A 1 95 ? 4.570 5.411 -3.202 1.00 87.00 95 PRO A O 1
ATOM 739 N N . THR A 1 96 ? 6.082 6.268 -4.619 1.00 89.69 96 THR A N 1
ATOM 740 C CA . THR A 1 96 ? 7.168 6.331 -3.628 1.00 89.69 96 THR A CA 1
ATOM 741 C C . THR A 1 96 ? 6.848 7.330 -2.529 1.00 89.69 96 THR A C 1
ATOM 743 O O . THR A 1 96 ? 6.917 6.990 -1.346 1.00 89.69 96 THR A O 1
ATOM 746 N N . LEU A 1 97 ? 6.405 8.530 -2.906 1.00 92.12 97 LEU A N 1
ATOM 747 C CA . LEU A 1 97 ? 5.975 9.556 -1.960 1.00 92.12 97 LEU A CA 1
ATOM 748 C C . LEU A 1 97 ? 4.808 9.064 -1.089 1.00 92.12 97 LEU A C 1
ATOM 750 O O . LEU A 1 97 ? 4.843 9.203 0.132 1.00 92.12 97 LEU A O 1
ATOM 754 N N . LEU A 1 98 ? 3.810 8.412 -1.690 1.00 93.12 98 LEU A N 1
ATOM 755 C CA . LEU A 1 98 ? 2.683 7.823 -0.961 1.00 93.12 98 LEU A CA 1
ATOM 756 C C . LEU A 1 98 ? 3.096 6.677 -0.034 1.00 93.12 98 LEU A C 1
ATOM 758 O O . LEU A 1 98 ? 2.554 6.552 1.064 1.00 93.12 98 LEU A O 1
ATOM 762 N N . THR A 1 99 ? 4.071 5.860 -0.433 1.00 93.81 99 THR A N 1
ATOM 763 C CA . THR A 1 99 ? 4.620 4.793 0.416 1.00 93.81 99 THR A CA 1
ATOM 764 C C . THR A 1 99 ? 5.292 5.391 1.653 1.00 93.81 99 THR A C 1
ATOM 766 O O . THR A 1 99 ? 5.013 4.961 2.772 1.00 93.81 99 THR A O 1
ATOM 769 N N . ILE A 1 100 ? 6.105 6.439 1.481 1.00 95.00 100 ILE A N 1
ATOM 770 C CA . ILE A 1 100 ? 6.761 7.149 2.590 1.00 95.00 100 ILE A CA 1
ATOM 771 C C . ILE A 1 100 ? 5.717 7.793 3.510 1.00 95.00 100 ILE A C 1
ATOM 773 O O . ILE A 1 100 ? 5.759 7.592 4.723 1.00 95.00 100 ILE A O 1
ATOM 777 N N . ILE A 1 101 ? 4.730 8.500 2.948 1.00 94.00 101 ILE A N 1
ATOM 778 C CA . ILE A 1 101 ? 3.634 9.104 3.721 1.00 94.00 101 ILE A CA 1
ATOM 779 C C . ILE A 1 101 ? 2.864 8.032 4.502 1.00 94.00 101 ILE A C 1
ATOM 781 O O . ILE A 1 101 ? 2.564 8.233 5.681 1.00 94.00 101 ILE A O 1
ATOM 785 N N . SER A 1 102 ? 2.575 6.885 3.880 1.00 93.75 102 SER A N 1
ATOM 786 C CA . SER A 1 102 ? 1.915 5.747 4.527 1.00 93.75 102 SER A CA 1
ATOM 787 C C . SER A 1 102 ? 2.699 5.267 5.747 1.00 93.75 102 SER A C 1
ATOM 789 O O . SER A 1 102 ? 2.128 5.138 6.834 1.00 93.75 102 SER A O 1
ATOM 791 N N . ILE A 1 103 ? 4.013 5.072 5.607 1.00 95.44 103 ILE A N 1
ATOM 792 C CA . ILE A 1 103 ? 4.896 4.642 6.698 1.00 95.44 103 ILE A CA 1
ATOM 793 C C . ILE A 1 103 ? 4.919 5.688 7.815 1.00 95.44 103 ILE A C 1
ATOM 795 O O . ILE A 1 103 ? 4.684 5.343 8.974 1.00 95.44 103 ILE A O 1
ATOM 799 N N . CYS A 1 104 ? 5.138 6.963 7.486 1.00 93.88 104 CYS A N 1
ATOM 800 C CA . CYS A 1 104 ? 5.207 8.044 8.469 1.00 93.88 104 CYS A CA 1
ATOM 801 C C . CYS A 1 104 ? 3.900 8.183 9.257 1.00 93.88 104 CYS A C 1
ATOM 803 O O . CYS A 1 104 ? 3.919 8.192 10.489 1.00 93.88 104 CYS A O 1
ATOM 805 N N . LEU A 1 105 ? 2.755 8.237 8.568 1.00 92.25 105 LEU A N 1
ATOM 806 C CA . LEU A 1 105 ? 1.452 8.349 9.220 1.00 92.25 105 LEU A CA 1
ATOM 807 C C . LEU A 1 105 ? 1.148 7.125 10.083 1.00 92.25 105 LEU A C 1
ATOM 809 O O . LEU A 1 105 ? 0.654 7.282 11.198 1.00 92.25 105 LEU A O 1
ATOM 813 N N . THR A 1 106 ? 1.472 5.922 9.604 1.00 92.25 106 THR A N 1
ATOM 814 C CA . THR A 1 106 ? 1.284 4.679 10.365 1.00 92.25 106 THR A CA 1
ATOM 815 C C . THR A 1 106 ? 2.163 4.648 11.613 1.00 92.25 106 THR A C 1
ATOM 817 O O . THR A 1 106 ? 1.677 4.328 12.697 1.00 92.25 106 THR A O 1
ATOM 820 N N . GLY A 1 107 ? 3.431 5.048 11.498 1.00 92.56 107 GLY A N 1
ATOM 821 C CA . GLY A 1 107 ? 4.361 5.135 12.624 1.00 92.56 107 GLY A CA 1
ATOM 822 C C . GLY A 1 107 ? 3.908 6.151 13.673 1.00 92.56 107 GLY A C 1
ATOM 823 O O . GLY A 1 107 ? 3.800 5.819 14.853 1.00 92.56 107 GLY A O 1
ATOM 824 N N . MET A 1 108 ? 3.541 7.368 13.258 1.00 90.44 108 MET A N 1
ATOM 825 C CA . MET A 1 108 ? 2.997 8.386 14.170 1.00 90.44 108 MET A CA 1
ATOM 826 C C . MET A 1 108 ? 1.718 7.912 14.870 1.00 90.44 108 MET A C 1
ATOM 828 O O . MET A 1 108 ? 1.502 8.196 16.049 1.00 90.44 108 MET A O 1
ATOM 832 N N . ALA A 1 109 ? 0.874 7.181 14.147 1.00 89.00 109 ALA A N 1
ATOM 833 C CA . ALA A 1 109 ? -0.366 6.613 14.645 1.00 89.00 109 ALA A CA 1
ATOM 834 C C . ALA A 1 109 ? -0.129 5.501 15.683 1.00 89.00 109 ALA A C 1
ATOM 836 O O . ALA A 1 109 ? -0.823 5.468 16.701 1.00 89.00 109 ALA A O 1
ATOM 837 N N . LEU A 1 110 ? 0.869 4.638 15.478 1.00 89.62 110 LEU A N 1
ATOM 838 C CA . LEU A 1 110 ? 1.283 3.619 16.451 1.00 89.62 110 LEU A CA 1
ATOM 839 C C . LEU A 1 110 ? 1.894 4.235 17.718 1.00 89.62 110 LEU A C 1
ATOM 841 O O . LEU A 1 110 ? 1.630 3.752 18.815 1.00 89.62 110 LEU A O 1
ATOM 845 N N . LEU A 1 111 ? 2.629 5.342 17.579 1.00 91.06 111 LEU A N 1
ATOM 846 C CA . LEU A 1 111 ? 3.206 6.101 18.697 1.00 91.06 111 LEU A CA 1
ATOM 847 C C . LEU A 1 111 ? 2.187 6.985 19.441 1.00 91.06 111 LEU A C 1
ATOM 849 O O . LEU A 1 111 ? 2.562 7.715 20.354 1.00 91.06 111 LEU A O 1
ATOM 853 N N . GLY A 1 112 ? 0.913 6.977 19.036 1.00 83.00 112 GLY A N 1
ATOM 854 C CA . GLY A 1 112 ? -0.140 7.784 19.659 1.00 83.00 112 GLY A CA 1
ATOM 855 C C . GLY A 1 112 ? -0.064 9.288 19.364 1.00 83.00 112 GLY A C 1
ATOM 856 O O . GLY A 1 112 ? -0.820 10.055 19.949 1.00 83.00 112 GLY A O 1
ATOM 857 N N . LYS A 1 113 ? 0.806 9.723 18.442 1.00 78.12 113 LYS A N 1
ATOM 858 C CA . LYS A 1 113 ? 1.041 11.142 18.114 1.00 78.12 113 LYS A CA 1
ATOM 859 C C . LYS A 1 113 ? 0.091 11.708 17.051 1.00 78.12 113 LYS A C 1
ATOM 861 O O . LYS A 1 113 ? 0.119 12.906 16.792 1.00 78.12 113 LYS A O 1
ATOM 866 N N . ALA A 1 114 ? -0.734 10.874 16.414 1.00 71.44 114 ALA A N 1
ATOM 867 C CA . ALA A 1 114 ? -1.652 11.296 15.355 1.00 71.44 114 ALA A CA 1
ATOM 868 C C . ALA A 1 114 ? -3.124 11.230 15.798 1.00 71.44 114 ALA A C 1
ATOM 870 O O . ALA A 1 114 ? -3.613 10.176 16.219 1.00 71.44 114 ALA A O 1
ATOM 871 N N . THR A 1 115 ? -3.860 12.333 15.614 1.00 61.91 115 THR A N 1
ATOM 872 C CA . THR A 1 115 ? -5.326 12.375 15.719 1.00 61.91 115 THR A CA 1
ATOM 873 C C . THR A 1 115 ? -5.934 11.530 14.606 1.00 61.91 115 THR A C 1
ATOM 875 O O . THR A 1 115 ? -5.989 11.905 13.433 1.00 61.91 115 THR A O 1
ATOM 878 N N . MET A 1 116 ? -6.367 10.323 14.963 1.00 62.75 116 MET A N 1
ATOM 879 C CA . MET A 1 116 ? -6.972 9.411 14.002 1.00 62.75 116 MET A CA 1
ATOM 880 C C . MET A 1 116 ? -8.468 9.697 13.886 1.00 62.75 116 MET A C 1
ATOM 882 O O . MET A 1 116 ? -9.190 9.682 14.879 1.00 62.75 116 MET A O 1
ATOM 886 N N . ALA A 1 117 ? -8.932 9.935 12.659 1.00 64.38 117 ALA A N 1
ATOM 887 C CA . ALA A 1 117 ? -10.349 10.143 12.379 1.00 64.38 117 ALA A CA 1
ATOM 888 C C . ALA A 1 117 ? -11.201 8.941 12.824 1.00 64.38 117 ALA A C 1
ATOM 890 O O . ALA A 1 117 ? -10.808 7.792 12.594 1.00 64.38 117 ALA A O 1
ATOM 891 N N . ILE A 1 118 ? -12.364 9.252 13.404 1.00 69.12 118 ILE A N 1
ATOM 892 C CA . ILE A 1 118 ? -13.351 8.325 13.968 1.00 69.12 118 ILE A CA 1
ATOM 893 C C . ILE A 1 118 ? -13.702 7.243 12.935 1.00 69.12 118 ILE A C 1
ATOM 895 O O . ILE A 1 118 ? -14.024 7.544 11.784 1.00 69.12 118 ILE A O 1
ATOM 899 N N . ILE A 1 119 ? -13.580 5.975 13.335 1.00 75.56 119 ILE A N 1
ATOM 900 C CA . ILE A 1 119 ? -14.048 4.828 12.544 1.00 75.56 119 ILE A CA 1
ATOM 901 C C . ILE A 1 119 ? -15.583 4.845 12.602 1.00 75.56 119 ILE A C 1
ATOM 903 O O . ILE A 1 119 ? -16.115 5.086 13.689 1.00 75.56 119 ILE A O 1
ATOM 907 N N . PRO A 1 120 ? -16.313 4.591 11.499 1.00 78.62 120 PRO A N 1
ATOM 908 C CA . PRO A 1 120 ? -17.771 4.607 11.527 1.00 78.62 120 PRO A CA 1
ATOM 909 C C . PRO A 1 120 ? -18.269 3.604 12.564 1.00 78.62 120 PRO A C 1
ATOM 911 O O . PRO A 1 120 ? -17.800 2.467 12.587 1.00 78.62 120 PRO A O 1
ATOM 914 N N . SER A 1 121 ? -19.212 3.994 13.419 1.00 80.00 121 SER A N 1
ATOM 915 C CA . SER A 1 121 ? -19.856 3.061 14.354 1.00 80.00 121 SER A CA 1
ATOM 916 C C . SER A 1 121 ? -20.804 2.100 13.633 1.00 80.00 121 SER A C 1
ATOM 918 O O . SER A 1 121 ? -20.993 0.974 14.088 1.00 80.00 121 SER A O 1
ATOM 920 N N . ASN A 1 122 ? -21.354 2.520 12.488 1.00 88.31 122 ASN A N 1
ATOM 921 C CA . ASN A 1 122 ? -22.316 1.744 11.716 1.00 88.31 122 ASN A CA 1
ATOM 922 C C . ASN A 1 122 ? -21.666 0.466 11.1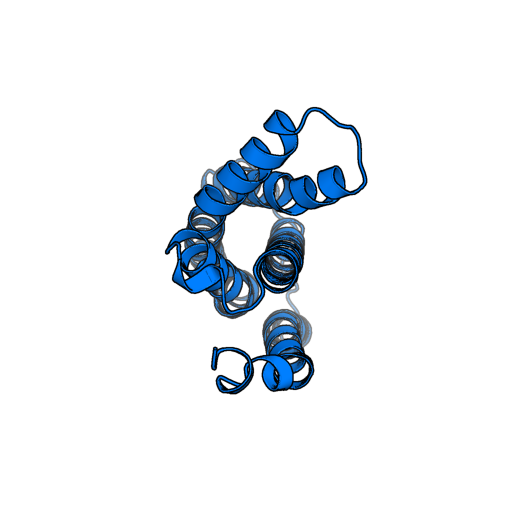26 1.00 88.31 122 ASN A C 1
ATOM 924 O O . ASN A 1 122 ? -20.711 0.575 10.347 1.00 88.31 122 ASN A O 1
ATOM 928 N N . PRO A 1 123 ? -22.182 -0.737 11.450 1.00 85.75 123 PRO A N 1
ATOM 929 C CA . PRO A 1 123 ? -21.617 -2.004 10.986 1.00 85.75 123 PRO A CA 1
ATOM 930 C C . PRO A 1 123 ? -21.686 -2.171 9.464 1.00 85.75 123 PRO A C 1
ATOM 932 O O . PRO A 1 123 ? -20.759 -2.723 8.876 1.00 85.75 123 PRO A O 1
ATOM 935 N N . ILE A 1 124 ? -22.725 -1.639 8.813 1.00 87.00 124 ILE A N 1
ATOM 936 C CA . ILE A 1 124 ? -22.879 -1.686 7.353 1.00 87.00 124 ILE A CA 1
ATOM 937 C C . ILE A 1 124 ? -21.787 -0.842 6.696 1.00 87.00 124 ILE A C 1
ATOM 939 O O . ILE A 1 124 ? -21.117 -1.301 5.777 1.00 87.00 124 ILE A O 1
ATOM 943 N N . ALA A 1 125 ? -21.535 0.365 7.214 1.00 84.19 125 ALA A N 1
ATOM 944 C CA . ALA A 1 125 ? -20.470 1.226 6.704 1.00 84.19 125 ALA A CA 1
ATOM 945 C C . ALA A 1 125 ? -19.084 0.576 6.860 1.00 84.19 125 ALA A C 1
ATOM 947 O O . ALA A 1 125 ? -18.262 0.661 5.950 1.00 84.19 125 ALA A O 1
ATOM 948 N N . LYS A 1 126 ? -18.830 -0.119 7.980 1.00 83.25 126 LYS A N 1
ATOM 949 C CA . LYS A 1 126 ? -17.590 -0.891 8.166 1.00 83.25 126 LYS A CA 1
ATOM 950 C C . LYS A 1 126 ? -17.463 -2.023 7.155 1.00 83.25 126 LYS A C 1
ATOM 952 O O . LYS A 1 126 ? -16.390 -2.189 6.588 1.00 83.25 126 LYS A O 1
ATOM 957 N N . LEU A 1 127 ? -18.541 -2.769 6.922 1.00 85.88 127 LEU A N 1
ATOM 958 C CA . LEU A 1 127 ? -18.552 -3.882 5.978 1.00 85.88 127 LEU A CA 1
ATOM 959 C C . LEU A 1 127 ? -18.305 -3.400 4.544 1.00 85.88 127 LEU A C 1
ATOM 961 O O . LEU A 1 127 ? -17.485 -3.981 3.842 1.00 85.88 127 LEU A O 1
ATOM 965 N N . VAL A 1 128 ? -18.930 -2.294 4.134 1.00 85.56 128 VAL A N 1
ATOM 966 C CA . VAL A 1 128 ? -18.704 -1.686 2.814 1.00 85.56 128 VAL A CA 1
ATOM 967 C C . VAL A 1 128 ? -17.254 -1.220 2.661 1.00 85.56 128 VAL A C 1
ATOM 969 O O . VAL A 1 128 ? -16.620 -1.533 1.658 1.00 85.56 128 VAL A O 1
ATOM 972 N N . LEU A 1 129 ? -16.691 -0.536 3.664 1.00 84.31 129 LEU A N 1
ATOM 973 C CA . LEU A 1 129 ? -15.298 -0.067 3.631 1.00 84.31 129 LEU A CA 1
ATOM 974 C C . LEU A 1 129 ? -14.269 -1.201 3.740 1.00 84.31 129 LEU A C 1
ATOM 976 O O . LEU A 1 129 ? -13.148 -1.066 3.256 1.00 84.31 129 LEU A O 1
ATOM 980 N N . ALA A 1 130 ? -14.610 -2.312 4.384 1.00 84.31 130 ALA A N 1
ATOM 981 C CA . ALA A 1 130 ? -13.768 -3.503 4.420 1.00 84.31 130 ALA A CA 1
ATOM 982 C C . ALA A 1 130 ? -13.879 -4.324 3.125 1.00 84.31 130 ALA A C 1
ATOM 984 O O . ALA A 1 130 ? -12.906 -4.946 2.713 1.00 84.31 130 ALA A O 1
ATOM 985 N N . GLY A 1 131 ? -15.044 -4.309 2.474 1.00 82.31 131 GLY A N 1
ATOM 986 C CA . GLY A 1 131 ? -15.303 -5.029 1.230 1.00 82.31 131 GLY A CA 1
ATOM 987 C C . GLY A 1 131 ? -14.804 -4.303 -0.018 1.00 82.31 131 GLY A C 1
ATOM 988 O O . GLY A 1 131 ? -14.339 -4.958 -0.946 1.00 82.31 131 GLY A O 1
ATOM 989 N N . SER A 1 132 ? -14.834 -2.965 -0.053 1.00 83.50 132 SER A N 1
ATOM 990 C CA . SER A 1 132 ? -14.403 -2.188 -1.225 1.00 83.50 132 SER A CA 1
ATOM 991 C C . SER A 1 132 ? -12.960 -2.462 -1.680 1.00 83.50 132 SER A C 1
ATOM 993 O O . SER A 1 132 ? -12.760 -2.617 -2.882 1.00 83.50 132 SER A O 1
ATOM 995 N N . PRO A 1 133 ? -11.954 -2.592 -0.791 1.00 80.50 133 PRO A N 1
ATOM 996 C CA . PRO A 1 133 ? -10.575 -2.898 -1.174 1.00 80.50 133 PRO A CA 1
ATOM 997 C C . PRO A 1 133 ? -10.462 -4.277 -1.838 1.00 80.50 133 PRO A C 1
ATOM 999 O O . PRO A 1 133 ? -9.785 -4.435 -2.850 1.00 80.50 133 PRO A O 1
ATOM 1002 N N . ILE A 1 134 ? -11.185 -5.261 -1.295 1.00 83.81 134 ILE A N 1
ATOM 1003 C CA . ILE A 1 134 ? -11.225 -6.635 -1.803 1.00 83.81 134 ILE A CA 1
ATOM 1004 C C . ILE A 1 134 ? -11.937 -6.668 -3.157 1.00 83.81 134 ILE A C 1
ATOM 1006 O O . ILE A 1 134 ? -11.429 -7.259 -4.104 1.00 83.81 134 ILE A O 1
ATOM 1010 N N . GLY A 1 135 ? -13.080 -5.989 -3.276 1.00 82.44 135 GLY A N 1
ATOM 1011 C CA . GLY A 1 135 ? -13.823 -5.883 -4.530 1.00 82.44 135 GLY A CA 1
ATOM 1012 C C . GLY A 1 135 ? -12.999 -5.228 -5.639 1.00 82.44 135 GLY A C 1
ATOM 1013 O O . GLY A 1 135 ? -12.961 -5.744 -6.752 1.00 82.44 135 GLY A O 1
ATOM 1014 N N . LEU A 1 136 ? -12.278 -4.144 -5.330 1.00 78.56 136 LEU A N 1
ATOM 1015 C CA . LEU A 1 136 ? -11.357 -3.500 -6.273 1.00 78.56 136 LEU A CA 1
ATOM 1016 C C . LEU A 1 136 ? -10.227 -4.441 -6.705 1.00 78.56 136 LEU A C 1
ATOM 1018 O O . LEU A 1 136 ? -9.903 -4.499 -7.889 1.00 78.56 136 LEU A O 1
ATOM 1022 N N . PHE A 1 137 ? -9.662 -5.209 -5.773 1.00 78.69 137 PHE A N 1
ATOM 1023 C CA . PHE A 1 137 ? -8.627 -6.194 -6.084 1.00 78.69 137 PHE A CA 1
ATOM 1024 C C . PHE A 1 137 ? -9.147 -7.329 -6.983 1.00 78.69 137 PHE A C 1
ATOM 1026 O O . PHE A 1 137 ? -8.493 -7.698 -7.958 1.00 78.69 137 PHE A O 1
ATOM 1033 N N . VAL A 1 138 ? -10.352 -7.843 -6.718 1.00 83.81 138 VAL A N 1
ATOM 1034 C CA . VAL A 1 138 ? -10.999 -8.857 -7.567 1.00 83.81 138 VAL A CA 1
ATOM 1035 C C . VAL A 1 138 ? -11.278 -8.304 -8.965 1.00 83.81 138 VAL A C 1
ATOM 1037 O O . VAL A 1 138 ? -10.954 -8.959 -9.952 1.00 83.81 138 VAL A O 1
ATOM 1040 N N . LEU A 1 139 ? -11.822 -7.087 -9.070 1.00 81.75 139 LEU A N 1
ATOM 1041 C CA . LEU A 1 139 ? -12.051 -6.426 -10.360 1.00 81.75 139 LEU A CA 1
ATOM 1042 C C . LEU A 1 139 ? -10.751 -6.250 -11.147 1.00 81.75 139 LEU A C 1
ATOM 1044 O O . LEU A 1 139 ? -10.729 -6.490 -12.353 1.00 81.75 139 LEU A O 1
ATOM 1048 N N . TYR A 1 140 ? -9.664 -5.880 -10.469 1.00 76.44 140 TYR A N 1
ATOM 1049 C CA . TYR A 1 140 ? -8.347 -5.780 -11.085 1.00 76.44 140 TYR A CA 1
ATOM 1050 C C . TYR A 1 140 ? -7.900 -7.119 -11.692 1.00 76.44 140 TYR A C 1
ATOM 1052 O O . TYR A 1 140 ? -7.518 -7.150 -12.862 1.00 76.44 140 TYR A O 1
ATOM 1060 N N . ILE A 1 141 ? -8.024 -8.231 -10.956 1.00 77.81 141 ILE A N 1
ATOM 1061 C CA . ILE A 1 141 ? -7.698 -9.571 -11.474 1.00 77.81 141 ILE A CA 1
ATOM 1062 C C . ILE A 1 141 ? -8.599 -9.945 -12.655 1.00 77.81 141 ILE A C 1
ATOM 1064 O O . ILE A 1 141 ? -8.110 -10.470 -13.647 1.00 77.81 141 ILE A O 1
ATOM 1068 N N . LEU A 1 142 ? -9.902 -9.668 -12.597 1.00 81.06 142 LEU A N 1
ATOM 1069 C CA . LEU A 1 142 ? -10.815 -10.025 -13.688 1.00 81.06 142 LEU A CA 1
ATOM 1070 C C . LEU A 1 142 ? -10.515 -9.252 -14.981 1.00 81.06 142 LEU A C 1
ATOM 1072 O O . LEU A 1 142 ? -10.567 -9.825 -16.068 1.00 81.06 142 LEU A O 1
ATOM 1076 N N . ILE A 1 143 ? -10.188 -7.961 -14.876 1.00 76.19 143 ILE A N 1
ATOM 1077 C CA . ILE A 1 143 ? -9.921 -7.103 -16.039 1.00 76.19 143 ILE A CA 1
ATOM 1078 C C . ILE A 1 143 ? -8.525 -7.368 -16.609 1.00 76.19 143 ILE A C 1
ATOM 1080 O O . ILE A 1 143 ? -8.363 -7.481 -17.827 1.00 76.19 143 ILE A O 1
ATOM 1084 N N . TYR A 1 144 ? -7.516 -7.455 -15.739 1.00 69.50 144 TYR A N 1
ATOM 1085 C CA . TYR A 1 144 ? -6.115 -7.509 -16.153 1.00 69.50 144 TYR A CA 1
ATOM 1086 C C . TYR A 1 144 ? -5.503 -8.909 -16.124 1.00 69.50 144 TYR A C 1
ATOM 1088 O O . TYR A 1 144 ? -4.501 -9.132 -16.796 1.00 69.50 144 TYR A O 1
ATOM 1096 N N . GLY A 1 145 ? -6.117 -9.870 -15.433 1.00 68.19 145 GLY A N 1
ATOM 1097 C CA . GLY A 1 145 ? -5.623 -11.246 -15.325 1.00 68.19 145 GLY A CA 1
ATOM 1098 C C . GLY A 1 145 ? -5.546 -11.975 -16.664 1.00 68.19 145 GLY A C 1
ATOM 1099 O O . GLY A 1 145 ? -4.691 -12.832 -16.847 1.00 68.19 145 GLY A O 1
ATOM 1100 N N . ARG A 1 146 ? -6.355 -11.579 -17.656 1.00 66.19 146 ARG A N 1
ATOM 1101 C CA . ARG A 1 146 ? -6.240 -12.092 -19.034 1.00 66.19 146 ARG A CA 1
ATOM 1102 C C . ARG A 1 146 ? -4.901 -11.758 -19.702 1.00 66.19 146 ARG A C 1
ATOM 1104 O O . ARG A 1 146 ? -4.477 -12.471 -20.599 1.00 66.19 146 ARG A O 1
ATOM 1111 N N . TYR A 1 147 ? -4.235 -10.688 -19.265 1.00 64.25 147 TYR A N 1
ATOM 1112 C CA . TYR A 1 147 ? -2.903 -10.307 -19.738 1.00 64.25 147 TYR A CA 1
ATOM 1113 C C . TYR A 1 147 ? -1.787 -10.998 -18.940 1.00 64.25 147 TYR A C 1
ATOM 1115 O O . TYR A 1 147 ? -0.617 -10.685 -19.126 1.00 64.25 147 TYR A O 1
ATOM 1123 N N . TRP A 1 148 ? -2.135 -11.917 -18.032 1.00 63.31 148 TRP A N 1
ATOM 1124 C CA . TRP A 1 148 ? -1.183 -12.732 -17.274 1.00 63.31 148 TRP A CA 1
ATOM 1125 C C . TRP A 1 148 ? -0.926 -14.082 -17.951 1.00 63.31 148 TRP A C 1
ATOM 1127 O O . TRP A 1 148 ? -0.350 -14.977 -17.334 1.00 63.31 148 TRP A O 1
ATOM 1137 N N . ASP A 1 149 ? -1.363 -14.241 -19.206 1.00 62.91 149 ASP A N 1
ATOM 1138 C CA . ASP A 1 149 ? -1.109 -15.441 -19.991 1.00 62.91 149 ASP A CA 1
ATOM 1139 C C . ASP A 1 149 ? 0.400 -15.679 -20.128 1.00 62.91 149 ASP A C 1
ATOM 1141 O O . ASP A 1 149 ? 1.147 -14.850 -20.658 1.00 62.91 149 ASP A O 1
ATOM 1145 N N . TRP A 1 150 ? 0.830 -16.851 -19.662 1.00 56.34 150 TRP A N 1
ATOM 1146 C CA . TRP A 1 150 ? 2.214 -17.298 -19.735 1.00 56.34 150 TRP A CA 1
ATOM 1147 C C . TRP A 1 150 ? 2.691 -17.450 -21.186 1.00 56.34 150 TRP A C 1
ATOM 1149 O O . TRP A 1 150 ? 3.893 -17.428 -21.449 1.00 56.34 150 TRP A O 1
ATOM 1159 N N . GLY A 1 151 ? 1.756 -17.569 -22.138 1.00 54.97 151 GLY A N 1
ATOM 1160 C CA . GLY A 1 151 ? 2.027 -17.584 -23.572 1.00 54.97 151 GLY A CA 1
ATOM 1161 C C . GLY A 1 151 ? 2.677 -16.303 -24.100 1.00 54.97 151 GLY A C 1
ATOM 1162 O O . GLY A 1 151 ? 3.450 -16.387 -25.050 1.00 54.97 151 GLY A O 1
ATOM 1163 N N . MET A 1 152 ? 2.466 -15.149 -23.454 1.00 49.09 152 MET A N 1
ATOM 1164 C CA . MET A 1 152 ? 3.150 -13.897 -23.815 1.00 49.09 152 MET A CA 1
ATOM 1165 C C . MET A 1 152 ? 4.636 -13.872 -23.403 1.00 49.09 152 MET A C 1
ATOM 1167 O O . MET A 1 152 ? 5.339 -12.920 -23.734 1.00 49.09 152 MET A O 1
ATOM 1171 N N . PHE A 1 153 ? 5.127 -14.908 -22.707 1.00 47.34 153 PHE A N 1
ATOM 1172 C CA . PHE A 1 153 ? 6.535 -15.073 -22.310 1.00 47.34 153 PHE A CA 1
ATOM 1173 C C . PHE A 1 153 ? 7.266 -16.180 -23.077 1.00 47.34 153 PHE A C 1
ATOM 1175 O O . PHE A 1 153 ? 8.415 -16.484 -22.754 1.00 47.34 153 PHE A O 1
ATOM 1182 N N . LYS A 1 154 ? 6.629 -16.808 -24.074 1.00 42.94 154 LYS A N 1
ATOM 1183 C CA . LYS A 1 154 ? 7.340 -17.708 -24.988 1.00 42.94 154 LYS A CA 1
ATOM 1184 C C . LYS A 1 154 ? 8.137 -16.859 -25.981 1.00 42.94 154 LYS A C 1
ATOM 1186 O O . LYS A 1 154 ? 7.543 -16.226 -26.849 1.00 42.94 154 LYS A O 1
ATOM 1191 N N . ILE A 1 155 ? 9.457 -16.826 -25.787 1.00 52.53 155 ILE A N 1
ATOM 1192 C CA . ILE A 1 155 ? 10.447 -16.363 -26.774 1.00 52.53 155 ILE A CA 1
ATOM 1193 C C . ILE A 1 155 ? 10.578 -17.429 -27.861 1.00 52.53 155 ILE A C 1
ATOM 1195 O O . ILE A 1 155 ? 10.640 -18.624 -27.486 1.00 52.53 155 ILE A O 1
#

Organism: NCBI:txid1082580